Protein AF-A0A7S1U0S9-F1 (afdb_monomer_lite)

InterPro domains:
  IPR002088 Protein prenyltransferase, alpha subunit [PF01239] (23-47)
  IPR002088 Protein prenyltransferase, alpha subunit [PF01239] (61-86)
  IPR002088 Protein prenyltransferase, alpha subunit [PF01239] (100-128)
  IPR002088 Protein prenyltransferase, alpha subunit [PS51147] (54-89)

pLDDT: mean 95.21, std 2.81, range [82.44, 98.44]

Secondary structure (DSSP, 8-state):
-HHHHHHHHHHTTSS-HHHHHHHHHHHHTT-TT-HHHHHHHHHHHHHTT--HHHHHHIIIIIIHHHHHHSTT-HHHHHHHHHHHHHHHHTT-TTHHHHHHHHHHHHHHHHHH-TT-HHHHHHHHHHTT-

Organism: NCBI:txid124430

Sequence (129 aa):
DAWATRRKLVQRGALSAAAEVGLLNLIFTKHTKAGFAWHHRKWVLDTIDAGETVLRRELTEVCTPIADLYPKNYYAWTHRLWALRRIAALGLPEVAAIVRDELGATRAWLAAHPSDHSAVSYRMQVLNL

Radius of gyration: 15.03 Å; chains: 1; bounding box: 39×19×34 Å

Structure (mmCIF, N/CA/C/O backbone):
data_AF-A0A7S1U0S9-F1
#
_entry.id   AF-A0A7S1U0S9-F1
#
loop_
_atom_site.group_PDB
_atom_site.id
_atom_site.type_symbol
_atom_site.label_atom_id
_atom_site.label_alt_id
_atom_site.label_comp_id
_atom_site.label_asym_id
_atom_site.label_entity_id
_atom_site.label_seq_id
_atom_site.pdbx_PDB_ins_code
_atom_site.Cartn_x
_atom_site.Cartn_y
_atom_site.Cartn_z
_atom_site.occupancy
_atom_site.B_iso_or_equiv
_atom_site.auth_seq_id
_atom_site.auth_comp_id
_atom_site.auth_asym_id
_atom_site.auth_atom_id
_atom_site.pdbx_PDB_model_num
ATOM 1 N N . ASP A 1 1 ? -23.734 9.258 -1.489 1.00 83.75 1 ASP A N 1
ATOM 2 C CA . ASP A 1 1 ? -22.509 8.618 -2.008 1.00 83.75 1 ASP A CA 1
ATOM 3 C C . ASP A 1 1 ? -22.320 7.257 -1.336 1.00 83.75 1 ASP A C 1
ATOM 5 O O . ASP A 1 1 ? -22.462 7.172 -0.118 1.00 83.75 1 ASP A O 1
ATOM 9 N N . ALA A 1 2 ? -22.055 6.205 -2.117 1.00 91.06 2 ALA A N 1
ATOM 10 C CA . ALA A 1 2 ? -21.948 4.823 -1.644 1.00 91.06 2 ALA A CA 1
ATOM 11 C C . ALA A 1 2 ? -20.784 4.635 -0.658 1.00 91.06 2 ALA A C 1
ATOM 13 O O . ALA A 1 2 ? -20.977 4.043 0.403 1.00 91.06 2 ALA A O 1
ATOM 14 N N . TRP A 1 3 ? -19.605 5.199 -0.943 1.00 92.75 3 TRP A N 1
ATOM 15 C CA . TRP A 1 3 ? -18.431 5.063 -0.070 1.00 92.75 3 TRP A CA 1
ATOM 16 C C . TRP A 1 3 ? -18.647 5.715 1.296 1.00 92.75 3 TRP A C 1
ATOM 18 O O . TRP A 1 3 ? -18.295 5.140 2.324 1.00 92.75 3 TRP A O 1
ATOM 28 N N . ALA A 1 4 ? -19.295 6.882 1.329 1.00 93.62 4 ALA A N 1
ATOM 29 C CA . ALA A 1 4 ? -19.658 7.546 2.578 1.00 93.62 4 ALA A CA 1
ATOM 30 C C . ALA A 1 4 ? -20.595 6.693 3.452 1.00 93.62 4 ALA A C 1
ATOM 32 O O . ALA A 1 4 ? -20.406 6.625 4.667 1.00 93.62 4 ALA A O 1
ATOM 33 N N . THR A 1 5 ? -21.578 6.016 2.852 1.00 95.88 5 THR A N 1
ATOM 34 C CA . THR A 1 5 ? -22.465 5.097 3.582 1.00 95.88 5 THR A CA 1
ATOM 35 C C . THR A 1 5 ? -21.687 3.914 4.149 1.00 95.88 5 THR A C 1
ATOM 37 O O . THR A 1 5 ? -21.843 3.594 5.324 1.00 95.88 5 THR A O 1
ATOM 40 N N . ARG A 1 6 ? -20.795 3.306 3.358 1.00 96.44 6 ARG A N 1
ATOM 41 C CA . ARG A 1 6 ? -19.972 2.174 3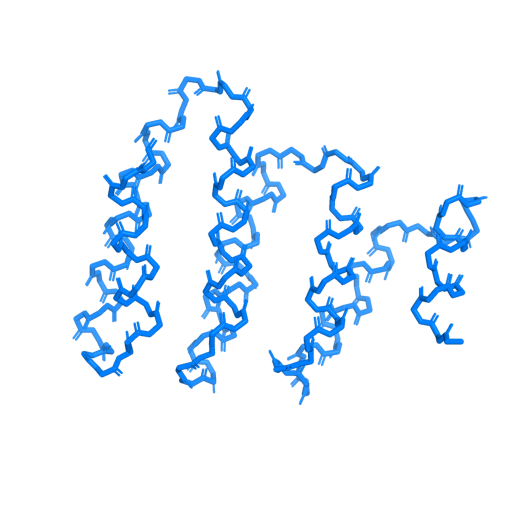.812 1.00 96.44 6 ARG A CA 1
ATOM 42 C C . ARG A 1 6 ? -19.050 2.550 4.969 1.00 96.44 6 ARG A C 1
ATOM 44 O O . ARG A 1 6 ? -19.003 1.818 5.952 1.00 96.44 6 ARG A O 1
ATOM 51 N N . ARG A 1 7 ? -18.410 3.728 4.918 1.00 95.81 7 ARG A N 1
ATOM 52 C CA . ARG A 1 7 ? -17.615 4.253 6.046 1.00 95.81 7 ARG A CA 1
ATOM 53 C C . ARG A 1 7 ? -18.430 4.322 7.338 1.00 95.81 7 ARG A C 1
ATOM 55 O O . ARG A 1 7 ? -17.976 3.834 8.367 1.00 95.81 7 ARG A O 1
ATOM 62 N N . LYS A 1 8 ? -19.659 4.850 7.273 1.00 95.94 8 LYS A N 1
ATOM 63 C CA . LYS A 1 8 ? -20.559 4.917 8.439 1.00 95.94 8 LYS A CA 1
ATOM 64 C C . LYS A 1 8 ? -20.907 3.532 8.987 1.00 95.94 8 LYS A C 1
ATOM 66 O O . LYS A 1 8 ? -21.020 3.384 10.197 1.00 95.94 8 LYS A O 1
ATOM 71 N N . LEU A 1 9 ? -21.093 2.531 8.124 1.00 96.50 9 LEU A N 1
ATOM 72 C CA . LEU A 1 9 ? -21.383 1.160 8.557 1.00 96.50 9 LEU A CA 1
ATOM 73 C C . LEU A 1 9 ? -20.188 0.533 9.280 1.00 96.50 9 LEU A C 1
ATOM 75 O O . LEU A 1 9 ? -20.376 -0.052 10.343 1.00 96.50 9 LEU A O 1
ATOM 79 N N . VAL A 1 10 ? -18.975 0.718 8.752 1.00 95.81 10 VAL A N 1
ATOM 80 C CA . VAL A 1 10 ? -17.743 0.231 9.391 1.00 95.81 10 VAL A CA 1
ATOM 81 C C . VAL A 1 10 ? -17.518 0.906 10.744 1.00 95.81 10 VAL A C 1
ATOM 83 O O . VAL A 1 10 ? -17.311 0.224 11.741 1.00 95.81 10 VAL A O 1
ATOM 86 N N . GLN A 1 11 ? -17.659 2.232 10.820 1.00 94.06 11 GLN A N 1
ATOM 87 C CA . GLN A 1 11 ? -17.513 2.986 12.076 1.00 94.06 11 GLN A CA 1
ATOM 88 C C . GLN A 1 11 ? -18.523 2.576 13.155 1.00 94.06 11 GLN A C 1
ATOM 90 O O . GLN A 1 11 ? -18.236 2.675 14.341 1.00 94.06 11 GLN A O 1
ATOM 95 N N . ARG A 1 12 ? -19.714 2.123 12.750 1.00 95.44 12 ARG A N 1
ATOM 96 C CA . ARG A 1 12 ? -20.765 1.637 13.656 1.00 95.44 12 ARG A CA 1
ATOM 97 C C . ARG A 1 12 ? -20.618 0.155 14.014 1.00 95.44 12 ARG A C 1
ATOM 99 O O . ARG A 1 12 ? -21.483 -0.373 14.701 1.00 95.44 12 ARG A O 1
ATOM 106 N N . GLY A 1 13 ? -19.600 -0.535 13.495 1.00 93.81 13 GLY A N 1
ATOM 107 C CA . GLY A 1 13 ? -19.433 -1.982 13.660 1.00 93.81 13 GLY A CA 1
ATOM 108 C C . GLY A 1 13 ? -20.468 -2.832 12.911 1.00 93.81 13 GLY A C 1
ATOM 109 O O . GLY A 1 13 ? -20.450 -4.05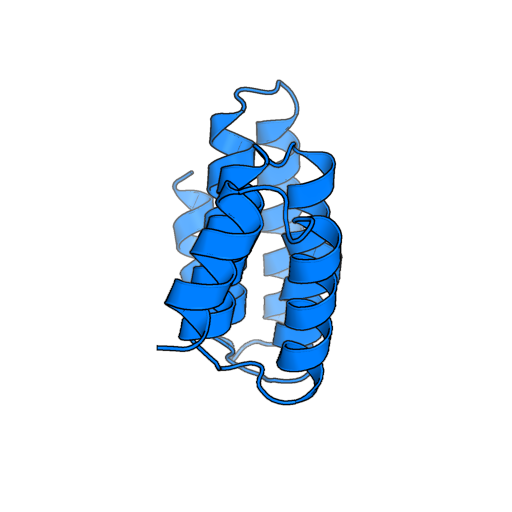1 13.025 1.00 93.81 13 GLY A O 1
ATOM 110 N N . ALA A 1 14 ? -21.345 -2.216 12.109 1.00 96.19 14 ALA A N 1
ATOM 111 C CA . ALA A 1 14 ? -22.345 -2.915 11.298 1.00 96.19 14 ALA A CA 1
ATOM 112 C C . ALA A 1 14 ? -21.727 -3.620 10.075 1.00 96.19 14 ALA A C 1
ATOM 114 O O . ALA A 1 14 ? -22.388 -4.413 9.408 1.00 96.19 14 ALA A O 1
ATOM 115 N N . LEU A 1 15 ? -20.467 -3.311 9.763 1.00 95.50 15 LEU A N 1
ATOM 116 C CA . LEU A 1 15 ? -19.682 -3.945 8.715 1.00 95.50 15 LEU A CA 1
ATOM 117 C C . LEU A 1 15 ? -18.239 -4.101 9.195 1.00 95.50 15 LEU A C 1
ATOM 119 O O . LEU A 1 15 ? -17.630 -3.129 9.635 1.00 95.50 15 LEU A O 1
ATOM 123 N N . SER A 1 16 ? -17.675 -5.306 9.117 1.00 96.12 16 SER A N 1
ATOM 124 C CA . SER A 1 16 ? -16.288 -5.514 9.536 1.00 96.12 16 SER A CA 1
ATOM 125 C C . SER A 1 16 ? -15.311 -4.960 8.497 1.00 96.12 16 SER A C 1
ATOM 127 O O . SER A 1 16 ? -15.530 -5.057 7.288 1.00 96.12 16 SER A O 1
ATOM 129 N N . ALA A 1 17 ? -14.187 -4.421 8.965 1.00 93.94 17 ALA A N 1
ATOM 130 C CA . ALA A 1 17 ? -13.115 -3.961 8.087 1.00 93.94 17 ALA A CA 1
ATOM 131 C C . ALA A 1 17 ? -12.561 -5.087 7.197 1.00 93.94 17 ALA A C 1
ATOM 133 O O . ALA A 1 17 ? -12.248 -4.852 6.035 1.00 93.94 17 ALA A O 1
ATOM 134 N N . ALA A 1 18 ? -12.503 -6.323 7.706 1.00 92.50 18 ALA A N 1
ATOM 135 C CA . ALA A 1 18 ? -12.089 -7.487 6.924 1.00 92.50 18 ALA A CA 1
ATOM 136 C C . ALA A 1 18 ? -13.038 -7.762 5.743 1.00 92.50 18 ALA A C 1
ATOM 138 O O . ALA A 1 18 ? -12.577 -7.982 4.622 1.00 92.50 18 ALA A O 1
ATOM 139 N N . ALA A 1 19 ? -14.358 -7.686 5.962 1.00 95.12 19 ALA A N 1
ATOM 140 C CA . ALA A 1 19 ? -15.332 -7.798 4.877 1.00 95.12 19 ALA A CA 1
ATOM 141 C C . ALA A 1 19 ? -15.178 -6.650 3.865 1.00 95.12 19 ALA A C 1
ATOM 143 O O . ALA A 1 19 ? -15.292 -6.861 2.657 1.00 95.12 19 ALA A O 1
ATOM 144 N N . GLU A 1 20 ? -14.857 -5.446 4.345 1.00 96.38 20 GLU A N 1
ATOM 145 C CA . GLU A 1 20 ? -14.631 -4.283 3.488 1.00 96.38 20 GLU A CA 1
ATOM 146 C C . GLU A 1 20 ? -13.377 -4.423 2.614 1.00 96.38 20 GLU A C 1
ATOM 148 O O . GLU A 1 20 ? -13.421 -4.140 1.415 1.00 96.38 20 GLU A O 1
ATOM 153 N N . VAL A 1 21 ? -12.281 -4.938 3.177 1.00 95.69 21 VAL A N 1
ATOM 154 C CA . VAL A 1 21 ? -11.075 -5.311 2.424 1.00 95.69 21 VAL A CA 1
ATOM 155 C C . VAL A 1 21 ? -11.398 -6.381 1.377 1.00 95.69 21 VAL A C 1
ATOM 157 O O . VAL A 1 21 ? -10.941 -6.272 0.238 1.00 95.69 21 VAL A O 1
ATOM 160 N N . GLY A 1 22 ? -12.228 -7.372 1.721 1.00 95.94 22 GLY A N 1
ATOM 161 C CA . GLY A 1 22 ? -12.683 -8.411 0.793 1.00 95.94 22 GLY A CA 1
ATOM 162 C C . GLY A 1 22 ? -13.435 -7.849 -0.417 1.00 95.94 22 GLY A C 1
ATOM 163 O O . GLY A 1 22 ? -13.130 -8.206 -1.556 1.00 95.94 22 GLY A O 1
ATOM 164 N N . LEU A 1 23 ? -14.354 -6.902 -0.200 1.00 96.56 23 LEU A N 1
ATOM 165 C CA . LEU A 1 23 ? -15.025 -6.200 -1.299 1.00 96.56 23 LEU A CA 1
ATOM 166 C C . LEU A 1 23 ? -14.026 -5.430 -2.173 1.00 96.56 23 LEU A C 1
ATOM 168 O O . LEU A 1 23 ? -14.118 -5.468 -3.399 1.00 96.56 23 LEU A O 1
ATOM 172 N N . LEU A 1 24 ? -13.083 -4.714 -1.561 1.00 96.94 24 LEU A N 1
ATOM 173 C CA . LEU A 1 24 ? -12.093 -3.928 -2.298 1.00 96.94 24 LEU A CA 1
ATOM 174 C C . LEU A 1 24 ? -11.189 -4.813 -3.162 1.00 96.94 24 LEU A C 1
ATOM 176 O O . LEU A 1 24 ? -10.912 -4.456 -4.306 1.00 96.94 24 LEU A O 1
ATOM 180 N N . ASN A 1 25 ? -10.799 -5.988 -2.658 1.00 95.38 25 ASN A N 1
ATOM 181 C CA . ASN A 1 25 ? -10.070 -6.986 -3.442 1.00 95.38 25 ASN A CA 1
ATOM 182 C C . ASN A 1 25 ? -10.873 -7.390 -4.687 1.00 95.38 25 ASN A C 1
ATOM 184 O O . ASN A 1 25 ? -10.330 -7.391 -5.791 1.00 95.38 25 ASN A O 1
ATOM 188 N N . LEU A 1 26 ? -12.177 -7.653 -4.534 1.00 95.75 26 LEU A N 1
ATOM 189 C CA . LEU A 1 26 ? -13.057 -7.982 -5.657 1.00 95.75 26 LEU A CA 1
ATOM 190 C C . LEU A 1 26 ? -13.142 -6.834 -6.672 1.00 95.75 26 LEU A C 1
ATOM 192 O O . LEU A 1 26 ? -13.003 -7.070 -7.871 1.00 95.75 26 LEU A O 1
ATOM 196 N N . ILE A 1 27 ? -13.317 -5.592 -6.213 1.00 95.38 27 ILE A N 1
ATOM 197 C CA . ILE A 1 27 ? -13.366 -4.410 -7.089 1.00 95.38 27 ILE A CA 1
ATOM 198 C C . ILE A 1 27 ? -12.083 -4.296 -7.911 1.00 95.38 27 ILE A C 1
ATOM 200 O O . ILE A 1 27 ? -12.147 -4.056 -9.118 1.00 95.38 27 ILE A O 1
ATOM 204 N N . PHE A 1 28 ? -10.920 -4.519 -7.301 1.00 95.06 28 PHE A N 1
ATOM 205 C CA . PHE A 1 28 ? -9.647 -4.454 -8.011 1.00 95.06 28 PHE A CA 1
ATOM 206 C C . PHE A 1 28 ? -9.447 -5.572 -9.035 1.00 95.06 28 PHE A C 1
ATOM 208 O O . PHE A 1 28 ? -8.653 -5.390 -9.946 1.00 95.06 28 PHE A O 1
ATOM 215 N N . THR A 1 29 ? -10.212 -6.664 -9.016 1.00 92.62 29 THR A N 1
ATOM 216 C CA . THR A 1 29 ? -10.145 -7.647 -10.117 1.00 92.62 29 THR A CA 1
ATOM 217 C C . THR A 1 29 ? -10.645 -7.089 -11.458 1.00 92.62 29 THR A C 1
ATOM 219 O O . THR A 1 29 ? -10.273 -7.604 -12.512 1.00 92.62 29 THR A O 1
ATOM 222 N N . LYS A 1 30 ? -11.476 -6.034 -11.439 1.00 92.31 30 LYS A N 1
ATOM 223 C CA . LYS A 1 30 ? -12.086 -5.425 -12.640 1.00 92.31 30 LYS A CA 1
ATOM 224 C C . LYS A 1 30 ? -11.766 -3.941 -12.818 1.00 92.31 30 LYS A C 1
ATOM 226 O O . LYS A 1 30 ? -11.715 -3.455 -13.942 1.00 92.31 30 LYS A O 1
ATOM 231 N N . HIS A 1 31 ? -11.547 -3.214 -11.726 1.00 92.50 31 HIS A N 1
ATOM 232 C CA . HIS A 1 31 ? -11.415 -1.757 -11.717 1.00 92.50 31 HIS A CA 1
ATOM 233 C C . HIS A 1 31 ? -10.151 -1.309 -10.971 1.00 92.50 31 HIS A C 1
ATOM 235 O O . HIS A 1 31 ? -10.202 -0.569 -9.990 1.00 92.50 31 HIS A O 1
ATOM 241 N N . THR A 1 32 ? -8.981 -1.724 -11.458 1.00 91.94 32 THR A N 1
ATOM 242 C CA . THR A 1 32 ? -7.675 -1.458 -10.820 1.00 91.94 32 THR A CA 1
ATOM 243 C C . THR A 1 32 ? -7.254 0.006 -10.758 1.00 91.94 32 THR A C 1
ATOM 245 O O . THR A 1 32 ? -6.336 0.347 -10.012 1.00 91.94 32 THR A O 1
ATOM 248 N N . LYS A 1 33 ? -7.912 0.888 -11.514 1.00 93.38 33 LYS A N 1
ATOM 249 C CA . LYS A 1 33 ? -7.670 2.340 -11.516 1.00 93.38 33 LYS A CA 1
ATOM 250 C C . LYS A 1 33 ? -8.776 3.132 -10.803 1.00 93.38 33 LYS A C 1
ATOM 252 O O . LYS A 1 33 ? -8.846 4.350 -10.933 1.00 93.38 33 LYS A O 1
ATOM 257 N N . ALA A 1 34 ? -9.653 2.465 -10.046 1.00 94.00 34 ALA A N 1
ATOM 258 C CA . ALA A 1 34 ? -10.715 3.124 -9.290 1.00 94.00 34 ALA A CA 1
ATOM 259 C C . ALA A 1 34 ? -10.145 3.904 -8.091 1.00 94.00 34 ALA A C 1
ATOM 261 O O . ALA A 1 34 ? -10.006 3.370 -6.991 1.00 94.00 34 ALA A O 1
ATOM 262 N N . GLY A 1 35 ? -9.835 5.189 -8.290 1.00 94.81 35 GLY A N 1
ATOM 263 C CA . GLY A 1 35 ? -9.209 6.039 -7.269 1.00 94.81 35 GLY A CA 1
ATOM 264 C C . GLY A 1 35 ? -9.966 6.091 -5.934 1.00 94.81 35 GLY A C 1
ATOM 265 O O . GLY A 1 35 ? -9.345 6.008 -4.876 1.00 94.81 35 GLY A O 1
ATOM 266 N N . PHE A 1 36 ? -11.304 6.140 -5.963 1.00 95.31 36 PHE A N 1
ATOM 267 C CA . PHE A 1 36 ? -12.117 6.105 -4.740 1.00 95.31 36 PHE A CA 1
ATOM 268 C C . PHE A 1 36 ? -11.980 4.789 -3.964 1.00 95.31 36 PHE A C 1
ATOM 270 O O . PHE A 1 36 ? -11.975 4.822 -2.738 1.00 95.31 36 PHE A O 1
ATOM 277 N N . ALA A 1 37 ? -11.815 3.653 -4.650 1.00 96.50 37 ALA A N 1
ATOM 278 C CA . ALA A 1 37 ? -11.608 2.361 -3.998 1.00 96.50 37 ALA A CA 1
ATOM 279 C C . ALA A 1 37 ? -10.225 2.289 -3.331 1.00 96.50 37 ALA A C 1
ATOM 281 O O . ALA A 1 37 ? -10.118 1.841 -2.195 1.00 96.50 37 ALA A O 1
ATOM 282 N N . TRP A 1 38 ? -9.176 2.812 -3.976 1.00 97.62 38 TRP A N 1
ATOM 283 C CA . TRP A 1 38 ? -7.848 2.928 -3.360 1.00 97.62 38 TRP A CA 1
ATOM 284 C C . TRP A 1 38 ? -7.841 3.837 -2.134 1.00 97.62 38 TRP A C 1
ATOM 286 O O . TRP A 1 38 ? -7.288 3.471 -1.100 1.00 97.62 38 TRP A O 1
ATOM 296 N N . HIS A 1 39 ? -8.485 5.002 -2.220 1.00 97.12 39 HIS A N 1
ATOM 297 C CA . HIS A 1 39 ? -8.626 5.891 -1.069 1.00 97.12 39 HIS A CA 1
ATOM 298 C C . HIS A 1 39 ? -9.400 5.195 0.057 1.00 97.12 39 HIS A C 1
ATOM 300 O O . HIS A 1 39 ? -8.953 5.176 1.201 1.00 97.12 39 HIS A O 1
ATOM 306 N N . HIS A 1 40 ? -10.522 4.553 -0.266 1.00 97.31 40 HIS A N 1
ATOM 307 C CA . HIS A 1 40 ? -11.307 3.832 0.727 1.00 97.31 40 HIS A CA 1
ATOM 308 C C . HIS A 1 40 ? -10.514 2.692 1.374 1.00 97.31 40 HIS A C 1
AT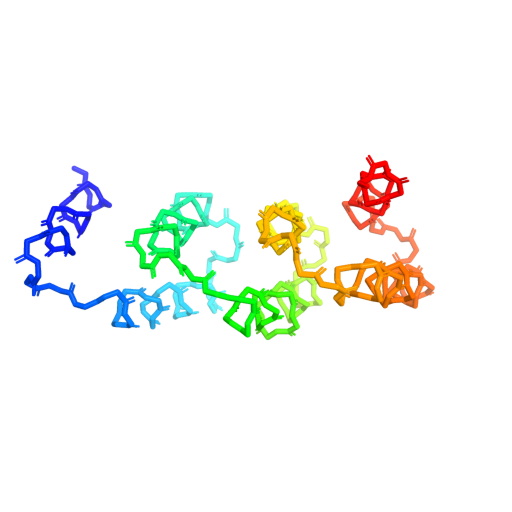OM 310 O O . HIS A 1 40 ? -10.574 2.536 2.587 1.00 97.31 40 HIS A O 1
ATOM 316 N N . ARG A 1 41 ? -9.689 1.962 0.616 1.00 98.06 41 ARG A N 1
ATOM 317 C CA . ARG A 1 41 ? -8.796 0.934 1.167 1.00 98.06 41 ARG A CA 1
ATOM 318 C C . ARG A 1 41 ? -7.826 1.487 2.206 1.00 98.06 41 ARG A C 1
ATOM 320 O O . ARG A 1 41 ? -7.721 0.906 3.280 1.00 98.06 41 ARG A O 1
ATOM 327 N N . LYS A 1 42 ? -7.158 2.610 1.911 1.00 98.00 42 LYS A N 1
ATOM 328 C CA . LYS A 1 42 ? -6.273 3.290 2.877 1.00 98.00 42 LYS A CA 1
ATOM 329 C C . LYS A 1 42 ? -7.033 3.638 4.150 1.00 98.00 42 LYS A C 1
ATOM 331 O O . LYS A 1 42 ? -6.589 3.292 5.234 1.00 98.00 42 LYS A O 1
ATOM 336 N N . TRP A 1 43 ? -8.224 4.220 4.000 1.00 97.69 43 TRP A N 1
ATOM 337 C CA . TRP A 1 43 ? -9.082 4.559 5.132 1.00 97.69 43 TRP A CA 1
ATOM 338 C C . TRP A 1 43 ? -9.453 3.335 5.980 1.00 97.69 43 TRP A C 1
ATOM 340 O O . TRP A 1 43 ? -9.374 3.411 7.203 1.00 97.69 43 TRP A O 1
ATOM 350 N N . VAL A 1 44 ? -9.825 2.206 5.366 1.00 97.31 44 VAL A N 1
ATOM 351 C CA . VAL A 1 44 ? -10.160 0.974 6.105 1.00 97.31 44 VAL A CA 1
ATOM 352 C C . VAL A 1 44 ? -8.954 0.470 6.895 1.00 97.31 44 VAL A C 1
ATOM 354 O O . VAL A 1 44 ? -9.100 0.133 8.065 1.00 97.31 44 VAL A O 1
ATOM 357 N N . LEU A 1 45 ? -7.775 0.440 6.270 1.00 97.75 45 LEU A N 1
ATOM 358 C CA . LEU A 1 45 ? -6.539 -0.036 6.893 1.00 97.75 45 LEU A CA 1
ATOM 359 C C . LEU A 1 45 ? -6.052 0.892 8.016 1.00 97.75 45 LEU A C 1
ATOM 361 O O . LEU A 1 45 ? -5.660 0.399 9.068 1.00 97.75 45 LEU A O 1
ATOM 365 N N . ASP A 1 46 ? -6.133 2.213 7.833 1.00 96.25 46 ASP A N 1
ATOM 366 C CA . ASP A 1 46 ? -5.851 3.186 8.898 1.00 96.25 46 ASP A CA 1
ATOM 367 C C . ASP A 1 46 ? -6.874 3.057 10.049 1.00 96.25 46 ASP A C 1
ATOM 369 O O . ASP A 1 46 ? -6.514 3.191 11.212 1.00 96.25 46 ASP A O 1
ATOM 373 N N . THR A 1 47 ? -8.149 2.763 9.753 1.00 94.56 47 THR A N 1
ATOM 374 C CA . THR A 1 47 ? -9.213 2.626 10.773 1.00 94.56 47 THR A CA 1
ATOM 375 C C . THR A 1 47 ? -8.980 1.442 11.709 1.00 94.56 47 THR A C 1
ATOM 377 O O . THR A 1 47 ? -9.373 1.499 12.871 1.00 94.56 47 THR A O 1
ATOM 380 N N . ILE A 1 48 ? -8.363 0.370 11.212 1.00 93.81 48 ILE A N 1
ATOM 381 C CA . ILE A 1 48 ? -8.032 -0.811 12.022 1.00 93.81 48 ILE A CA 1
ATOM 382 C C . ILE A 1 48 ? -6.610 -0.790 12.574 1.00 93.81 48 ILE A C 1
ATOM 384 O O . ILE A 1 48 ? -6.178 -1.812 13.098 1.00 93.81 48 ILE A O 1
ATOM 388 N N . ASP A 1 49 ? -5.893 0.324 12.410 1.00 94.81 49 ASP A N 1
ATOM 389 C CA . ASP A 1 49 ? -4.479 0.451 12.766 1.00 94.81 49 ASP A CA 1
ATOM 390 C C . ASP A 1 49 ? -3.654 -0.741 12.251 1.00 94.81 49 ASP A C 1
ATOM 392 O O . ASP A 1 49 ? -3.042 -1.506 12.999 1.00 94.81 49 ASP A O 1
ATOM 396 N N . ALA A 1 50 ? -3.744 -0.981 10.938 1.00 96.19 50 ALA A N 1
ATOM 397 C CA . ALA A 1 50 ? -3.145 -2.148 10.307 1.00 96.19 50 ALA A CA 1
ATOM 398 C C . ALA A 1 50 ? -1.637 -2.238 10.608 1.00 96.19 50 ALA A C 1
ATOM 400 O O . ALA A 1 50 ? -0.851 -1.403 10.163 1.00 96.19 50 ALA A O 1
ATOM 401 N N . GLY A 1 51 ? -1.235 -3.292 11.321 1.00 95.88 51 GLY A N 1
ATOM 402 C CA . GLY A 1 51 ? 0.165 -3.537 11.663 1.00 95.88 51 GLY A CA 1
ATOM 403 C C . GLY A 1 51 ? 1.032 -3.959 10.471 1.00 95.88 51 GLY A C 1
ATOM 404 O O . GLY A 1 51 ? 0.543 -4.237 9.370 1.00 95.88 51 GLY A O 1
ATOM 405 N N . GLU A 1 52 ? 2.339 -4.078 10.720 1.00 95.94 52 GLU A N 1
ATOM 406 C CA . GLU A 1 52 ? 3.367 -4.371 9.710 1.00 95.94 52 GLU A CA 1
ATOM 407 C C . GLU A 1 52 ? 2.995 -5.543 8.793 1.00 95.94 52 GLU A C 1
ATOM 409 O O . GLU A 1 52 ? 3.079 -5.424 7.574 1.00 95.94 52 GLU A O 1
ATOM 414 N N . THR A 1 53 ? 2.529 -6.664 9.356 1.00 96.00 53 THR A N 1
ATOM 415 C CA . THR A 1 53 ? 2.192 -7.865 8.573 1.00 96.00 53 THR A CA 1
ATOM 416 C C . THR A 1 53 ? 1.130 -7.576 7.512 1.00 96.00 53 THR A C 1
ATOM 418 O O . THR A 1 53 ? 1.274 -7.998 6.367 1.00 96.00 53 THR A O 1
ATOM 421 N N . VAL A 1 54 ? 0.075 -6.836 7.863 1.00 96.56 54 VAL A N 1
ATOM 422 C CA . VAL A 1 54 ? -0.999 -6.491 6.921 1.00 96.56 54 VAL A CA 1
ATOM 423 C C . VAL A 1 54 ? -0.477 -5.522 5.866 1.00 96.56 54 VAL A C 1
ATOM 425 O O . VAL A 1 54 ? -0.694 -5.738 4.676 1.00 96.56 54 VAL A O 1
ATOM 428 N N . LEU A 1 55 ? 0.276 -4.499 6.276 1.00 97.56 55 LEU A N 1
ATOM 429 C CA . LEU A 1 55 ? 0.856 -3.521 5.356 1.00 97.56 55 LEU A CA 1
ATOM 430 C C . LEU A 1 55 ? 1.865 -4.155 4.388 1.00 97.56 55 LEU A C 1
ATOM 432 O O . LEU A 1 55 ? 1.916 -3.771 3.223 1.00 97.56 55 LEU A O 1
ATOM 436 N N . ARG A 1 56 ? 2.631 -5.163 4.816 1.00 96.69 56 ARG A N 1
ATOM 437 C CA . ARG A 1 56 ? 3.540 -5.908 3.933 1.00 96.69 56 ARG A CA 1
ATOM 438 C C . ARG A 1 56 ? 2.790 -6.705 2.872 1.00 96.69 56 ARG A C 1
ATOM 440 O O . ARG A 1 56 ? 3.228 -6.716 1.723 1.00 96.69 56 ARG A O 1
ATOM 447 N N . ARG A 1 57 ? 1.634 -7.286 3.209 1.00 96.56 57 ARG A N 1
ATOM 448 C CA . ARG A 1 57 ? 0.756 -7.923 2.211 1.00 96.56 57 ARG A CA 1
ATOM 44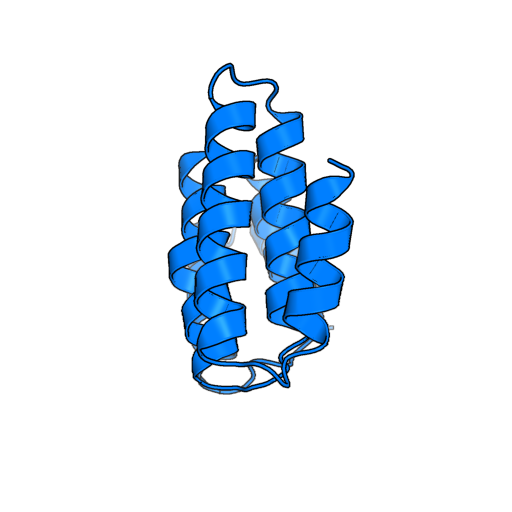9 C C . ARG A 1 57 ? 0.226 -6.918 1.192 1.00 96.56 57 ARG A C 1
ATOM 451 O O . ARG A 1 57 ? 0.101 -7.261 0.023 1.00 96.56 57 ARG A O 1
ATOM 458 N N . GLU A 1 58 ? -0.005 -5.661 1.574 1.00 97.88 58 GLU A N 1
ATOM 459 C CA . GLU A 1 58 ? -0.356 -4.619 0.597 1.00 97.88 58 GLU A CA 1
ATOM 460 C C . GLU A 1 58 ? 0.745 -4.421 -0.451 1.00 97.88 58 GLU A C 1
ATOM 462 O O . GLU A 1 58 ? 0.446 -4.218 -1.628 1.00 97.88 58 GLU A O 1
ATOM 467 N N . LEU A 1 59 ? 2.018 -4.528 -0.056 1.00 97.19 59 LEU A N 1
ATOM 468 C CA . LEU A 1 59 ? 3.138 -4.476 -0.992 1.00 97.19 59 LEU A CA 1
ATOM 469 C C . LEU A 1 59 ? 3.099 -5.696 -1.930 1.00 97.19 59 LEU A C 1
ATOM 471 O O . LEU A 1 59 ? 3.014 -5.543 -3.148 1.00 97.19 59 LEU A O 1
ATOM 475 N N . THR A 1 60 ? 3.131 -6.911 -1.386 1.00 95.44 60 THR A N 1
ATOM 476 C CA . THR A 1 60 ? 3.400 -8.126 -2.175 1.00 95.44 60 THR A CA 1
ATOM 477 C C . THR A 1 60 ? 2.168 -8.766 -2.806 1.00 95.44 60 THR A C 1
ATOM 479 O O . THR A 1 60 ? 2.258 -9.278 -3.916 1.00 95.44 60 THR A O 1
ATOM 482 N N . GLU A 1 61 ? 1.023 -8.747 -2.132 1.00 95.94 61 GLU A N 1
ATOM 483 C CA . GLU A 1 61 ? -0.187 -9.479 -2.536 1.00 95.94 61 GLU A CA 1
ATOM 484 C C . GLU A 1 61 ? -1.227 -8.580 -3.219 1.00 95.94 61 GLU A C 1
ATOM 486 O O . GLU A 1 61 ? -2.121 -9.080 -3.898 1.00 95.94 61 GLU A O 1
ATOM 491 N N . VAL A 1 62 ? -1.113 -7.254 -3.079 1.00 96.31 62 VAL A N 1
ATOM 492 C CA . VAL A 1 62 ? -2.056 -6.292 -3.678 1.00 96.31 62 VAL A CA 1
ATOM 493 C C . VAL A 1 62 ? -1.379 -5.465 -4.765 1.00 96.31 62 VAL A C 1
ATOM 495 O O . VAL A 1 62 ? -1.766 -5.532 -5.931 1.00 96.31 62 VAL A O 1
ATOM 498 N N . CYS A 1 63 ? -0.355 -4.687 -4.411 1.00 97.19 63 CYS A N 1
ATOM 499 C CA . CYS A 1 63 ? 0.258 -3.747 -5.345 1.00 97.19 63 CYS A CA 1
ATOM 500 C C . CYS A 1 63 ? 1.031 -4.446 -6.464 1.00 97.19 63 CYS A C 1
ATOM 502 O O . CYS A 1 63 ? 0.871 -4.060 -7.620 1.00 97.19 63 CYS A O 1
ATOM 504 N N . THR A 1 64 ? 1.843 -5.459 -6.143 1.00 95.50 64 THR A N 1
ATOM 505 C CA . THR A 1 64 ? 2.644 -6.181 -7.146 1.00 95.50 64 THR A CA 1
ATOM 506 C C . THR A 1 64 ? 1.769 -6.837 -8.225 1.00 95.50 64 THR A C 1
ATOM 508 O O . THR A 1 64 ? 1.959 -6.493 -9.391 1.00 95.50 64 THR A O 1
ATOM 511 N N . PRO A 1 65 ? 0.761 -7.680 -7.905 1.00 95.06 65 PRO A N 1
ATOM 512 C CA . PRO A 1 65 ? -0.070 -8.306 -8.937 1.00 95.06 65 PRO A CA 1
ATOM 513 C C . PRO A 1 65 ? -0.853 -7.294 -9.780 1.00 95.06 65 PRO A C 1
ATOM 515 O O . PRO A 1 65 ? -1.011 -7.470 -10.985 1.00 95.06 65 PRO A O 1
ATOM 518 N N . ILE A 1 66 ? -1.335 -6.207 -9.167 1.00 95.00 66 ILE A N 1
ATOM 519 C CA . ILE A 1 66 ? -2.077 -5.172 -9.895 1.00 95.00 66 ILE A CA 1
ATOM 520 C C . ILE A 1 66 ? -1.164 -4.385 -10.845 1.00 95.00 66 ILE A C 1
ATOM 522 O O . ILE A 1 66 ? -1.599 -4.039 -11.944 1.00 95.00 66 ILE A O 1
ATOM 526 N N . ALA A 1 67 ? 0.069 -4.080 -10.432 1.00 94.19 67 ALA A N 1
ATOM 527 C CA . ALA A 1 67 ? 1.047 -3.406 -11.281 1.00 94.19 67 ALA A CA 1
ATOM 528 C C . ALA A 1 67 ? 1.499 -4.290 -12.455 1.00 94.19 67 ALA A C 1
ATOM 530 O O . ALA A 1 67 ? 1.751 -3.759 -13.535 1.00 94.19 67 ALA A O 1
ATOM 531 N N . ASP A 1 68 ? 1.548 -5.610 -12.250 1.00 92.19 68 ASP A N 1
ATOM 532 C CA . ASP A 1 68 ? 1.946 -6.595 -13.265 1.00 92.19 68 ASP A CA 1
ATOM 533 C C . ASP A 1 68 ? 0.860 -6.740 -14.334 1.00 92.19 68 ASP A C 1
ATOM 535 O O . ASP A 1 68 ? 1.096 -6.573 -15.529 1.00 92.19 68 ASP A O 1
ATOM 539 N N . LEU A 1 69 ? -0.382 -6.943 -13.884 1.00 89.69 69 LEU A N 1
ATOM 540 C CA . LEU A 1 69 ? -1.529 -7.142 -14.765 1.00 89.69 69 LEU A CA 1
ATOM 541 C C . LEU A 1 69 ? -1.921 -5.866 -15.526 1.00 89.69 69 LEU A C 1
ATOM 543 O O . LEU A 1 69 ? -2.462 -5.934 -16.630 1.00 89.69 69 LEU A O 1
ATOM 547 N N . TYR A 1 70 ? -1.670 -4.694 -14.939 1.00 88.12 70 TYR A N 1
ATOM 548 C CA . TYR A 1 70 ? -1.998 -3.402 -15.535 1.00 88.12 70 TYR A CA 1
ATOM 549 C C . TYR A 1 70 ? -0.768 -2.492 -15.526 1.00 88.12 70 TYR A C 1
ATOM 551 O O . TYR A 1 70 ? -0.591 -1.711 -14.585 1.00 88.12 70 TYR A O 1
ATOM 559 N N . PRO A 1 71 ? 0.049 -2.524 -16.595 1.00 82.88 71 PRO A N 1
ATOM 560 C CA . PRO A 1 71 ? 1.262 -1.725 -16.676 1.00 82.88 71 PRO A CA 1
ATOM 561 C C . PRO A 1 71 ? 1.008 -0.240 -16.406 1.00 82.88 71 PRO A C 1
ATOM 563 O O . PRO A 1 71 ? -0.012 0.329 -16.820 1.00 82.88 71 PRO A O 1
ATOM 566 N N . LYS A 1 72 ? 1.969 0.410 -15.738 1.00 82.44 72 LYS A N 1
ATOM 567 C CA . LYS A 1 72 ? 1.924 1.844 -15.395 1.00 82.44 72 LYS A CA 1
ATOM 568 C C . LYS A 1 72 ? 0.729 2.203 -14.494 1.00 82.44 72 LYS A C 1
ATOM 570 O O . LYS A 1 72 ? 0.145 3.284 -14.615 1.00 82.44 72 LYS A O 1
ATOM 575 N N . ASN A 1 73 ? 0.329 1.303 -13.590 1.00 89.88 73 ASN A N 1
ATOM 576 C CA . ASN A 1 73 ? -0.716 1.593 -12.610 1.00 89.88 73 ASN A CA 1
ATOM 577 C C . ASN A 1 73 ? -0.196 2.498 -11.482 1.00 89.88 73 ASN A C 1
ATOM 579 O O . ASN A 1 73 ? 0.251 2.043 -10.429 1.00 89.88 73 ASN A O 1
ATOM 583 N N . TYR A 1 74 ? -0.3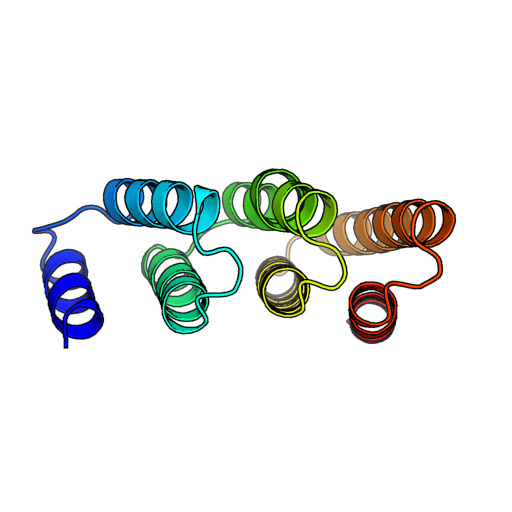16 3.806 -11.699 1.00 93.38 74 TYR A N 1
ATOM 584 C CA . TYR A 1 74 ? 0.024 4.837 -10.719 1.00 93.38 74 TYR A CA 1
ATOM 585 C C . TYR A 1 74 ? -0.670 4.645 -9.356 1.00 93.38 74 TYR A C 1
ATOM 587 O O . TYR A 1 74 ? -0.074 4.907 -8.311 1.00 93.38 74 TYR A O 1
ATOM 595 N N . TYR A 1 75 ? -1.913 4.153 -9.327 1.00 96.62 75 TYR A N 1
ATOM 596 C CA . TYR A 1 75 ? -2.642 3.959 -8.071 1.00 96.62 75 TYR A CA 1
ATOM 597 C C . TYR A 1 75 ? -2.028 2.854 -7.211 1.00 96.62 75 TYR A C 1
ATOM 599 O O . TYR A 1 75 ? -1.882 3.039 -6.004 1.00 96.62 75 TYR A O 1
ATOM 607 N N . ALA A 1 76 ? -1.598 1.750 -7.828 1.00 97.00 76 ALA A N 1
ATOM 608 C CA . ALA A 1 76 ? -0.912 0.676 -7.117 1.00 97.00 76 ALA A CA 1
ATOM 609 C C . ALA A 1 76 ? 0.420 1.170 -6.530 1.00 97.00 76 ALA A C 1
ATOM 611 O O . ALA A 1 76 ? 0.674 0.992 -5.343 1.00 97.00 76 ALA A O 1
ATOM 612 N N . TRP A 1 77 ? 1.234 1.885 -7.312 1.00 97.56 77 TRP A N 1
ATOM 613 C CA . TRP A 1 77 ? 2.514 2.425 -6.837 1.00 97.56 77 TRP A CA 1
ATOM 614 C C . TRP A 1 77 ? 2.361 3.481 -5.733 1.00 97.56 77 TRP A C 1
ATOM 616 O O . TRP A 1 77 ? 3.110 3.480 -4.755 1.00 97.56 77 TRP A O 1
ATOM 626 N N . THR A 1 78 ? 1.360 4.358 -5.825 1.00 97.56 78 THR A N 1
ATOM 627 C CA . THR A 1 78 ? 1.093 5.340 -4.758 1.00 97.56 78 THR A CA 1
ATOM 628 C C . THR A 1 78 ? 0.479 4.719 -3.506 1.00 97.56 78 THR A C 1
ATOM 630 O O . THR A 1 78 ? 0.714 5.212 -2.401 1.00 97.56 78 THR A O 1
ATOM 633 N N . HIS A 1 79 ? -0.295 3.639 -3.636 1.00 98.31 79 HIS A N 1
ATOM 634 C CA . HIS A 1 79 ? -0.749 2.848 -2.490 1.00 98.31 79 HIS A CA 1
ATOM 635 C C . HIS A 1 79 ? 0.410 2.104 -1.829 1.00 98.31 79 HIS A C 1
ATOM 637 O O . HIS A 1 79 ? 0.562 2.176 -0.613 1.00 98.31 79 HIS A O 1
ATOM 643 N N . ARG A 1 80 ? 1.293 1.500 -2.630 1.00 98.25 80 ARG A N 1
ATOM 644 C CA . ARG A 1 80 ? 2.525 0.851 -2.169 1.00 98.25 80 ARG A CA 1
ATOM 645 C C . ARG A 1 80 ? 3.397 1.799 -1.342 1.00 98.25 80 ARG A C 1
ATOM 647 O O . ARG A 1 80 ? 3.914 1.409 -0.301 1.00 98.25 80 ARG A O 1
ATOM 654 N N . LEU A 1 81 ? 3.528 3.061 -1.764 1.00 98.31 81 LEU A N 1
ATOM 655 C CA . LEU A 1 81 ? 4.313 4.063 -1.026 1.00 98.31 81 LEU A CA 1
ATOM 656 C C . LEU A 1 81 ? 3.659 4.456 0.287 1.00 98.31 81 LEU A C 1
ATOM 658 O O . LEU A 1 81 ? 4.346 4.614 1.292 1.00 98.31 81 LEU A O 1
ATOM 662 N N . TRP A 1 82 ? 2.338 4.613 0.278 1.00 98.44 82 TRP A N 1
ATOM 663 C CA . TRP A 1 82 ? 1.581 4.866 1.497 1.00 98.44 82 TRP A CA 1
ATOM 664 C C . TRP A 1 82 ? 1.768 3.725 2.510 1.00 98.44 82 TRP A C 1
ATOM 666 O O . TRP A 1 82 ? 2.076 4.005 3.666 1.00 98.44 82 TRP A O 1
ATOM 676 N N . ALA A 1 83 ? 1.685 2.464 2.074 1.00 98.38 83 ALA A N 1
ATOM 677 C CA . ALA A 1 83 ? 1.874 1.308 2.950 1.00 98.38 83 ALA A CA 1
ATOM 678 C C . ALA A 1 83 ? 3.300 1.252 3.523 1.00 98.38 83 ALA A C 1
ATOM 680 O O . ALA A 1 83 ? 3.469 1.080 4.727 1.00 98.38 83 ALA A O 1
ATOM 681 N N . LEU A 1 84 ? 4.325 1.488 2.694 1.00 98.12 84 LEU A N 1
ATOM 682 C CA . LEU A 1 84 ? 5.716 1.534 3.157 1.00 98.12 84 LEU A CA 1
ATOM 683 C C . LEU A 1 84 ? 5.963 2.676 4.155 1.00 98.12 84 LEU A C 1
ATOM 685 O O . LEU A 1 84 ? 6.615 2.468 5.173 1.00 98.12 84 LEU A O 1
ATOM 689 N N . ARG A 1 85 ? 5.406 3.869 3.908 1.00 97.69 85 ARG A N 1
ATOM 690 C CA . ARG A 1 85 ? 5.473 4.995 4.856 1.00 97.69 85 ARG A CA 1
ATOM 691 C C . ARG A 1 85 ? 4.794 4.668 6.181 1.00 97.69 85 ARG A C 1
ATOM 693 O O . ARG A 1 85 ? 5.285 5.085 7.224 1.00 97.69 85 ARG A O 1
ATOM 700 N N . ARG A 1 86 ? 3.688 3.918 6.153 1.00 97.69 86 ARG A N 1
ATOM 701 C CA . ARG A 1 86 ? 3.049 3.437 7.380 1.00 97.69 86 ARG A CA 1
ATOM 702 C C . ARG A 1 86 ? 3.913 2.438 8.128 1.00 97.69 86 ARG A C 1
ATOM 704 O O . ARG A 1 86 ? 4.071 2.621 9.324 1.00 97.69 86 ARG A O 1
ATOM 711 N N . ILE A 1 87 ? 4.541 1.486 7.438 1.00 97.12 87 ILE A N 1
ATOM 712 C CA . ILE A 1 87 ? 5.517 0.573 8.054 1.00 97.12 87 ILE A CA 1
ATOM 713 C C . ILE A 1 87 ? 6.661 1.364 8.700 1.00 97.12 87 ILE A C 1
ATOM 715 O O . ILE A 1 87 ? 6.988 1.123 9.857 1.00 97.12 87 ILE A O 1
ATOM 719 N N . ALA A 1 88 ? 7.229 2.345 7.993 1.00 96.00 88 ALA A N 1
ATOM 720 C CA . ALA A 1 88 ? 8.304 3.178 8.530 1.00 96.00 88 ALA A CA 1
ATOM 721 C C . ALA A 1 88 ? 7.872 3.961 9.782 1.00 96.00 88 ALA A C 1
ATOM 723 O O . ALA A 1 88 ? 8.631 4.067 10.743 1.00 96.00 88 ALA A O 1
ATOM 724 N N . ALA A 1 89 ? 6.629 4.448 9.806 1.00 96.00 89 ALA A N 1
ATOM 725 C CA . ALA A 1 89 ? 6.062 5.153 10.950 1.00 96.00 89 ALA A CA 1
ATOM 726 C C . ALA A 1 89 ? 5.807 4.259 12.180 1.00 96.00 89 ALA A C 1
ATOM 728 O O . ALA A 1 89 ? 5.610 4.802 13.264 1.00 96.00 89 ALA A O 1
ATOM 729 N N . LEU A 1 90 ? 5.833 2.924 12.048 1.00 94.44 90 LEU A N 1
ATOM 730 C CA . LEU A 1 90 ? 5.724 2.011 13.196 1.00 94.44 90 LEU A CA 1
ATOM 731 C C . LEU A 1 90 ? 6.982 2.022 14.081 1.00 94.44 90 LEU A C 1
ATOM 733 O O . LEU A 1 90 ? 6.929 1.535 15.206 1.00 94.44 90 LEU A O 1
ATOM 737 N N . GLY A 1 91 ? 8.111 2.554 13.592 1.00 92.50 91 GLY A N 1
ATOM 738 C CA . GLY A 1 91 ? 9.349 2.659 14.373 1.00 92.50 91 GLY A CA 1
ATOM 739 C C . GLY A 1 91 ? 9.992 1.312 14.724 1.00 92.50 91 GLY A C 1
ATOM 740 O O . GLY A 1 91 ? 10.727 1.223 15.705 1.00 92.50 91 GLY A O 1
ATOM 741 N N . LEU A 1 92 ? 9.703 0.262 13.950 1.00 93.62 92 LEU A N 1
ATOM 742 C CA . LEU A 1 92 ? 10.218 -1.086 14.195 1.00 93.62 92 LEU A CA 1
ATOM 743 C C . LEU A 1 92 ? 11.707 -1.201 13.805 1.00 93.62 92 LEU A C 1
ATOM 745 O O . LEU A 1 92 ? 12.120 -0.601 12.805 1.00 93.62 92 LEU A O 1
ATOM 749 N N . PRO A 1 93 ? 12.520 -1.997 14.526 1.00 93.56 93 PRO A N 1
ATOM 750 C CA . PRO A 1 93 ? 13.927 -2.240 14.181 1.00 93.56 93 PRO A CA 1
ATOM 751 C C . PRO A 1 93 ? 14.140 -2.742 12.741 1.00 93.56 93 PRO A C 1
ATOM 753 O O . PRO A 1 93 ? 15.153 -2.450 12.103 1.00 93.56 93 PRO A O 1
ATOM 756 N N . GLU A 1 94 ? 13.170 -3.479 12.206 1.00 92.69 94 GLU A N 1
ATOM 757 C CA . GLU A 1 94 ? 13.210 -4.124 10.898 1.00 92.69 94 GLU A CA 1
ATOM 758 C C . GLU A 1 94 ? 12.939 -3.160 9.735 1.00 92.69 94 GLU A C 1
ATOM 760 O O . GLU A 1 94 ? 13.194 -3.518 8.583 1.00 92.69 94 GLU A O 1
ATOM 765 N N . VAL A 1 95 ? 12.477 -1.926 9.993 1.00 93.69 95 VAL A N 1
ATOM 766 C CA . VAL A 1 95 ? 12.118 -0.944 8.948 1.00 93.69 95 VAL A CA 1
ATOM 767 C C . VAL A 1 95 ? 13.254 -0.750 7.945 1.00 93.69 95 VAL A C 1
ATOM 769 O O . VAL A 1 95 ? 13.023 -0.772 6.735 1.00 93.69 95 VAL A O 1
ATOM 772 N N . ALA A 1 96 ? 14.495 -0.631 8.422 1.00 94.19 96 ALA A N 1
ATOM 773 C CA . ALA A 1 96 ? 15.652 -0.457 7.548 1.00 94.19 96 ALA A CA 1
ATOM 774 C C . ALA A 1 96 ? 15.878 -1.668 6.625 1.00 94.19 96 ALA A C 1
ATOM 776 O O . ALA A 1 96 ? 16.308 -1.500 5.484 1.00 94.19 96 ALA A O 1
ATOM 777 N N . ALA A 1 97 ? 15.598 -2.888 7.095 1.00 96.00 97 ALA A N 1
ATOM 778 C CA . ALA A 1 97 ? 15.668 -4.086 6.262 1.00 96.00 97 ALA A CA 1
ATOM 779 C C . ALA A 1 97 ? 14.543 -4.098 5.222 1.00 96.00 97 ALA A C 1
ATOM 781 O O . ALA A 1 97 ? 14.817 -4.300 4.044 1.00 96.00 97 ALA A O 1
ATOM 782 N N . ILE A 1 98 ? 13.318 -3.762 5.628 1.00 95.69 98 ILE A N 1
ATOM 783 C CA . ILE A 1 98 ? 12.156 -3.705 4.734 1.00 95.69 98 ILE A CA 1
ATOM 784 C C . ILE A 1 98 ? 12.374 -2.684 3.607 1.00 95.69 98 ILE A C 1
ATOM 786 O O . ILE A 1 98 ? 12.110 -2.989 2.446 1.00 95.69 98 ILE A O 1
ATOM 790 N N . VAL A 1 99 ? 12.900 -1.493 3.911 1.00 96.00 99 VAL A N 1
ATOM 791 C CA . VAL A 1 99 ? 13.213 -0.473 2.891 1.00 96.00 99 VAL A CA 1
ATOM 792 C C . VAL A 1 99 ? 14.294 -0.966 1.923 1.00 96.00 99 VAL A C 1
ATOM 794 O O . VAL A 1 99 ? 14.171 -0.767 0.713 1.00 96.00 99 VAL A O 1
ATOM 797 N N . ARG A 1 100 ? 15.336 -1.650 2.417 1.00 96.56 100 ARG A N 1
ATOM 798 C CA . ARG A 1 100 ? 16.362 -2.254 1.549 1.00 96.56 100 ARG A CA 1
ATOM 799 C C . ARG A 1 100 ? 15.781 -3.331 0.638 1.00 96.56 100 ARG A C 1
ATOM 801 O O . ARG A 1 100 ? 16.079 -3.320 -0.557 1.00 96.56 100 ARG A O 1
ATOM 808 N N . ASP A 1 101 ? 14.944 -4.213 1.172 1.00 96.44 101 ASP A N 1
ATOM 809 C CA . ASP A 1 101 ? 14.281 -5.264 0.397 1.00 96.44 101 ASP A CA 1
ATOM 810 C C . ASP A 1 101 ? 13.383 -4.657 -0.684 1.00 96.44 101 ASP A C 1
ATOM 812 O O . ASP A 1 101 ? 13.392 -5.101 -1.831 1.00 96.44 101 ASP A O 1
ATOM 816 N N . GLU A 1 102 ? 12.677 -3.575 -0.361 1.00 96.94 102 GLU A N 1
ATOM 817 C CA . GLU A 1 102 ? 11.816 -2.853 -1.294 1.00 96.94 102 GLU A CA 1
ATOM 818 C C . GLU A 1 102 ? 12.612 -2.167 -2.422 1.00 96.94 102 GLU A C 1
ATOM 820 O O . GLU A 1 102 ? 12.237 -2.205 -3.602 1.00 96.94 102 GLU A O 1
ATOM 825 N N . LEU A 1 103 ? 13.781 -1.604 -2.107 1.00 97.56 103 LEU A N 1
ATOM 826 C CA . LEU A 1 103 ? 14.729 -1.134 -3.119 1.00 97.56 103 LEU A CA 1
ATOM 827 C C . LEU A 1 103 ? 15.283 -2.294 -3.964 1.00 97.56 103 LEU A C 1
ATOM 829 O O . LEU A 1 103 ? 15.495 -2.125 -5.166 1.00 97.56 103 LEU A O 1
ATOM 833 N N . GLY A 1 104 ? 15.506 -3.473 -3.388 1.00 97.75 104 GLY A N 1
ATOM 834 C CA . GLY A 1 104 ? 15.872 -4.672 -4.143 1.00 97.75 104 GLY A CA 1
ATOM 835 C C . GLY A 1 104 ? 14.770 -5.089 -5.123 1.00 97.75 104 GLY A C 1
ATOM 836 O O . GLY A 1 104 ? 15.019 -5.230 -6.323 1.00 97.75 104 GLY A O 1
ATOM 837 N N . ALA A 1 105 ? 13.537 -5.192 -4.629 1.00 96.12 105 ALA A N 1
ATOM 838 C CA . ALA A 1 105 ? 12.366 -5.605 -5.392 1.00 96.12 105 ALA A CA 1
ATOM 839 C C . ALA A 1 105 ? 12.069 -4.648 -6.554 1.00 96.12 105 ALA A C 1
ATOM 841 O O . ALA A 1 105 ? 11.891 -5.081 -7.691 1.00 96.12 105 ALA A O 1
ATOM 842 N N . THR A 1 106 ? 12.093 -3.336 -6.312 1.00 96.44 106 THR A N 1
ATOM 843 C CA . THR A 1 106 ? 11.865 -2.337 -7.371 1.00 96.44 106 THR A CA 1
ATOM 844 C C . THR A 1 106 ? 12.974 -2.302 -8.414 1.00 96.44 106 THR A C 1
ATOM 846 O O . THR A 1 106 ? 12.703 -2.029 -9.582 1.00 96.44 106 THR A O 1
ATOM 849 N N . ARG A 1 107 ? 14.224 -2.599 -8.036 1.00 97.44 107 ARG A N 1
ATOM 850 C CA . ARG A 1 107 ? 15.319 -2.739 -9.005 1.00 97.44 107 ARG A CA 1
ATOM 851 C C . ARG A 1 107 ? 15.069 -3.930 -9.930 1.00 97.44 107 ARG A C 1
ATOM 853 O O . ARG A 1 107 ? 15.206 -3.780 -11.141 1.00 97.44 107 ARG A O 1
ATOM 860 N N . ALA A 1 108 ? 14.694 -5.080 -9.369 1.00 97.06 108 ALA A N 1
ATOM 861 C CA . ALA A 1 108 ? 14.353 -6.267 -10.151 1.00 97.06 108 ALA A CA 1
ATOM 862 C C . ALA A 1 108 ? 13.137 -6.011 -11.059 1.00 97.06 108 ALA A C 1
ATOM 864 O O . ALA A 1 108 ? 13.171 -6.343 -12.241 1.00 97.06 108 ALA A O 1
ATOM 865 N N . TRP A 1 109 ? 12.110 -5.330 -10.540 1.00 96.12 109 TRP A N 1
ATOM 866 C CA . TRP A 1 109 ? 10.932 -4.933 -11.311 1.00 96.12 109 TRP A CA 1
ATOM 867 C C . TRP A 1 109 ? 11.292 -4.092 -12.534 1.00 96.12 109 TRP A C 1
ATOM 869 O O . TRP A 1 109 ? 10.852 -4.392 -13.638 1.00 96.12 109 TRP A O 1
ATOM 879 N N . LEU A 1 110 ? 12.103 -3.048 -12.351 1.00 96.44 110 LEU A N 1
ATOM 880 C CA . LEU A 1 110 ? 12.492 -2.132 -13.427 1.00 96.44 110 LEU A CA 1
ATOM 881 C C . LEU A 1 110 ? 13.386 -2.792 -14.480 1.00 96.44 110 LEU A C 1
ATOM 883 O O . LEU A 1 110 ? 13.362 -2.369 -15.632 1.00 96.44 110 LEU A O 1
ATOM 887 N N . ALA A 1 111 ? 14.138 -3.833 -14.115 1.00 97.12 111 ALA A N 1
ATOM 888 C CA . ALA A 1 111 ? 14.878 -4.630 -15.089 1.00 97.12 111 ALA A CA 1
ATOM 889 C C . ALA A 1 111 ? 13.933 -5.382 -16.046 1.00 97.12 111 ALA A C 1
ATOM 891 O O . ALA A 1 111 ? 14.223 -5.473 -17.236 1.00 97.12 111 ALA A O 1
ATOM 892 N N . ALA A 1 112 ? 12.792 -5.868 -15.546 1.00 95.31 112 ALA A N 1
ATOM 893 C CA . ALA A 1 112 ? 11.752 -6.500 -16.362 1.00 95.31 112 ALA A CA 1
ATOM 894 C C . ALA A 1 112 ? 10.815 -5.481 -17.047 1.00 95.31 112 ALA A C 1
ATOM 896 O O . ALA A 1 112 ? 10.305 -5.733 -18.136 1.00 95.31 112 ALA A O 1
ATOM 897 N N . HIS A 1 113 ? 10.619 -4.308 -16.436 1.00 94.38 113 HIS A N 1
ATOM 898 C CA . HIS A 1 113 ? 9.676 -3.274 -16.867 1.00 94.38 113 HIS A CA 1
ATOM 899 C C . HIS A 1 113 ? 10.358 -1.904 -17.044 1.00 94.38 113 HIS A C 1
ATOM 901 O O . HIS A 1 113 ? 10.008 -0.941 -16.352 1.00 94.38 113 HIS A O 1
ATOM 907 N N . PRO A 1 114 ? 11.301 -1.756 -17.993 1.00 93.12 114 PRO A N 1
ATOM 908 C CA . PRO A 1 114 ? 12.126 -0.548 -18.116 1.00 93.12 114 PRO A CA 1
ATOM 909 C C . PRO A 1 114 ? 11.332 0.731 -18.434 1.00 93.12 114 PRO A C 1
ATOM 911 O O . PRO A 1 114 ? 11.823 1.833 -18.208 1.00 93.12 114 PRO A O 1
ATOM 914 N N . SER A 1 115 ? 10.100 0.606 -18.942 1.00 93.81 115 SER A N 1
ATOM 915 C CA . SER A 1 115 ? 9.231 1.745 -19.283 1.00 93.81 115 SER A CA 1
ATOM 916 C C . SER A 1 115 ? 8.221 2.129 -18.188 1.00 93.81 115 SER A C 1
ATOM 918 O O . SER A 1 115 ? 7.365 2.994 -18.413 1.00 93.81 115 SER A O 1
ATOM 920 N N . ASP A 1 116 ? 8.275 1.504 -17.005 1.00 95.12 116 ASP A N 1
ATOM 921 C CA . ASP A 1 116 ? 7.376 1.837 -15.896 1.00 95.12 116 ASP A CA 1
ATOM 922 C C . ASP A 1 116 ? 7.865 3.068 -15.116 1.00 95.12 116 ASP A C 1
ATOM 924 O O . ASP A 1 116 ? 8.490 2.990 -14.058 1.00 95.12 116 ASP A O 1
ATOM 928 N N . HIS A 1 117 ? 7.529 4.250 -15.632 1.00 93.69 117 HIS A N 1
ATOM 929 C CA . HIS A 1 117 ? 7.834 5.522 -14.974 1.00 93.69 117 HIS A CA 1
ATOM 930 C C . HIS A 1 117 ? 7.183 5.670 -13.586 1.00 93.69 117 HIS A C 1
ATOM 932 O O . HIS A 1 117 ? 7.706 6.409 -12.751 1.00 93.69 117 HIS A O 1
ATOM 938 N N . SER A 1 118 ? 6.069 4.972 -13.311 1.00 95.62 118 SER A N 1
ATOM 939 C CA . SER A 1 118 ? 5.449 4.997 -11.977 1.00 95.62 118 SER A CA 1
ATOM 940 C C . SER A 1 118 ? 6.320 4.253 -10.965 1.00 95.62 118 SER A C 1
ATOM 942 O O . SER A 1 118 ? 6.545 4.765 -9.869 1.00 95.62 118 SER A O 1
ATOM 944 N N . ALA A 1 119 ? 6.889 3.109 -11.358 1.00 96.38 119 ALA A N 1
ATOM 945 C CA . ALA A 1 119 ? 7.854 2.368 -10.547 1.00 96.38 119 ALA A CA 1
ATOM 946 C C . ALA A 1 119 ? 9.158 3.158 -10.320 1.00 96.38 119 ALA A C 1
ATOM 948 O O . ALA A 1 119 ? 9.691 3.165 -9.209 1.00 96.38 119 ALA A O 1
ATOM 949 N N . VAL A 1 120 ? 9.651 3.884 -11.334 1.00 95.62 120 VAL A N 1
ATOM 950 C CA . VAL A 1 120 ? 10.818 4.778 -11.180 1.00 95.62 120 VAL A CA 1
ATOM 951 C C . VAL A 1 120 ? 10.522 5.892 -10.171 1.00 95.62 120 VAL A C 1
ATOM 953 O O . VAL A 1 120 ? 11.300 6.106 -9.242 1.00 95.62 120 VAL A O 1
ATOM 956 N N . SER A 1 121 ? 9.384 6.579 -10.313 1.00 95.94 121 SER A N 1
ATOM 957 C CA . SER A 1 121 ? 8.971 7.643 -9.387 1.00 95.94 121 SER A CA 1
ATOM 958 C C . SER A 1 121 ? 8.788 7.128 -7.957 1.00 95.94 121 SER A C 1
ATOM 960 O O . SER A 1 121 ? 9.194 7.792 -7.002 1.00 95.94 121 SER A O 1
ATOM 962 N N . TYR A 1 122 ? 8.216 5.931 -7.800 1.00 97.31 122 TYR A N 1
ATOM 963 C CA . TYR A 1 122 ? 8.118 5.243 -6.517 1.00 97.31 122 TYR A CA 1
ATOM 964 C C . TYR A 1 122 ? 9.503 5.018 -5.905 1.00 97.31 122 TYR A C 1
ATOM 966 O O . TYR A 1 122 ? 9.764 5.472 -4.793 1.00 97.31 122 TYR A O 1
ATOM 974 N N . ARG A 1 123 ? 10.419 4.398 -6.656 1.00 97.31 123 ARG A N 1
ATOM 975 C CA . ARG A 1 123 ? 11.783 4.107 -6.201 1.00 97.31 123 ARG A CA 1
ATOM 976 C C . ARG A 1 123 ? 12.518 5.360 -5.725 1.00 97.31 123 ARG A C 1
ATOM 978 O O . ARG A 1 123 ? 13.144 5.322 -4.671 1.00 97.31 123 ARG A O 1
ATOM 985 N N . MET A 1 124 ? 12.427 6.463 -6.469 1.00 96.88 124 MET A N 1
ATOM 986 C CA . MET A 1 124 ? 13.057 7.731 -6.080 1.00 96.88 124 MET A CA 1
ATOM 987 C C . MET A 1 124 ? 12.524 8.265 -4.750 1.00 96.88 124 MET A C 1
ATOM 989 O O . MET A 1 124 ? 13.278 8.839 -3.975 1.00 96.88 124 MET A O 1
ATOM 993 N N . GLN A 1 125 ? 11.239 8.060 -4.463 1.00 97.56 125 GLN A N 1
ATOM 994 C CA . GLN A 1 125 ? 10.662 8.446 -3.178 1.00 97.56 125 GLN A CA 1
ATOM 995 C C . GLN A 1 125 ? 11.103 7.515 -2.048 1.00 97.56 125 GLN A C 1
ATOM 997 O O . GLN A 1 125 ? 11.330 8.004 -0.948 1.00 97.56 125 GLN A O 1
ATOM 1002 N N . VAL A 1 126 ? 11.261 6.212 -2.309 1.00 96.94 126 VAL A N 1
ATOM 1003 C CA . VAL A 1 126 ? 11.766 5.245 -1.316 1.00 96.94 126 VAL A CA 1
ATOM 1004 C C . VAL A 1 126 ? 13.214 5.532 -0.923 1.00 96.94 126 VAL A C 1
ATOM 1006 O O . VAL A 1 126 ? 13.565 5.363 0.234 1.00 96.94 126 VAL A O 1
ATOM 1009 N N . LEU A 1 127 ? 14.044 6.015 -1.851 1.00 95.06 127 LEU A N 1
ATOM 1010 C CA . LEU A 1 127 ? 15.421 6.431 -1.549 1.00 95.06 127 LEU A CA 1
ATOM 1011 C C . LEU A 1 127 ? 15.511 7.619 -0.573 1.00 95.06 127 LEU A C 1
ATOM 1013 O O . LEU A 1 127 ? 16.575 7.841 -0.007 1.00 95.06 127 LEU A O 1
ATOM 1017 N N . ASN A 1 128 ? 14.418 8.368 -0.397 1.00 91.75 128 ASN A N 1
ATOM 1018 C CA . ASN A 1 128 ? 14.330 9.523 0.499 1.00 91.75 128 ASN A CA 1
ATOM 1019 C C . ASN A 1 128 ? 13.532 9.226 1.785 1.00 91.75 128 ASN A C 1
ATOM 1021 O O . ASN A 1 128 ? 13.163 10.169 2.487 1.00 91.75 128 ASN A O 1
ATOM 1025 N N . LEU A 1 129 ? 13.178 7.959 2.036 1.00 86.31 129 LEU A N 1
ATOM 1026 C CA . LEU A 1 129 ? 12.562 7.511 3.292 1.00 86.31 129 LEU A CA 1
ATOM 1027 C C . LEU A 1 129 ? 13.635 7.213 4.336 1.00 86.31 129 LEU A C 1
ATOM 1029 O O . LEU A 1 129 ? 13.370 7.548 5.508 1.00 86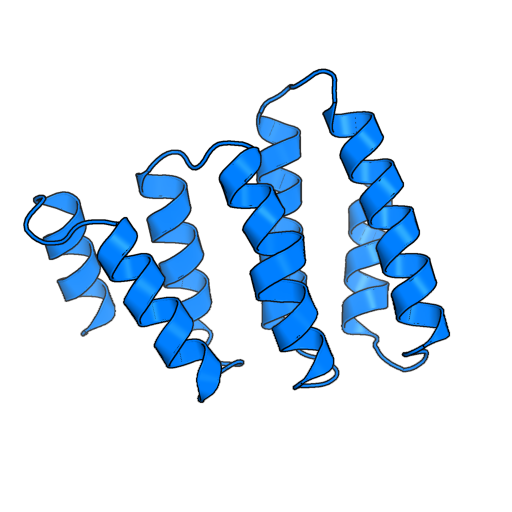.31 129 LEU A O 1
#

Foldseek 3Di:
DVLVVVVVCCVVVVDPLVVLVVVLQVCCVPCVQPLSSLVSNLVSCVVVVPAPVRLVCLQPVNLVVSCVVPPLNLSSLVSNLVSLVSNVVVVDPCNVVVLVVLLVVLVVVCVVVVPRVSSVVSNVVSVVD